Protein AF-B0NPN4-F1 (afdb_monomer)

Mean predicted aligned error: 3.24 Å

Sequence (116 aa):
MEDVCLIAEEMQKNGWCPAGQMPQSVIAWDLVRLVNLGRWAYLCDYIREDEMWHIMQVAADTALEHFSSWEEYGRSFIMGRGVWHGDPTDSETAYEIVELLLKNGESPWKQSMWKE

InterPro domains:
  IPR009677 Protein of unknown function DUF1266 [PF06889] (23-114)

Foldseek 3Di:
DLLLVLLQVLCVVVVLDPPPLQAPALVLLVLVVQLVVLVVCCVVVVDDPVSSVVSNVVSLVVCLVRDDALSNSLNSNLSNQCSVPSHNVSSVVSSVVSCCQVPPCPHPSNVDGSPD

Radius of gyration: 14.94 Å; Cα contacts (8 Å, |Δi|>4): 126; chains: 1; bounding box: 32×27×41 Å

Structure (mmCIF, N/CA/C/O backbone):
data_AF-B0NPN4-F1
#
_entry.id   AF-B0NPN4-F1
#
loop_
_atom_site.group_PDB
_atom_site.id
_atom_site.type_symbol
_atom_site.label_atom_id
_atom_site.label_alt_id
_atom_site.label_comp_id
_atom_site.label_asym_id
_atom_site.label_entity_id
_atom_site.label_seq_id
_atom_site.pdbx_PDB_ins_code
_atom_site.Cartn_x
_atom_site.Cartn_y
_atom_site.Cartn_z
_atom_site.occupancy
_atom_site.B_iso_or_equiv
_atom_site.auth_seq_id
_atom_site.auth_comp_id
_atom_site.auth_asym_id
_atom_site.auth_atom_id
_atom_site.pdbx_PDB_model_num
ATOM 1 N N . MET A 1 1 ? 5.029 -11.307 15.855 1.00 67.88 1 MET A N 1
ATOM 2 C CA . MET A 1 1 ? 3.698 -11.358 16.511 1.00 67.88 1 MET A CA 1
ATOM 3 C C . MET A 1 1 ? 3.565 -10.216 17.507 1.00 67.88 1 MET A C 1
ATOM 5 O O . MET A 1 1 ? 2.521 -9.589 17.509 1.00 67.88 1 MET A O 1
ATOM 9 N N . GLU A 1 2 ? 4.623 -9.890 18.257 1.00 88.69 2 GLU A N 1
ATOM 10 C CA . GLU A 1 2 ? 4.690 -8.694 19.114 1.00 88.69 2 GLU A CA 1
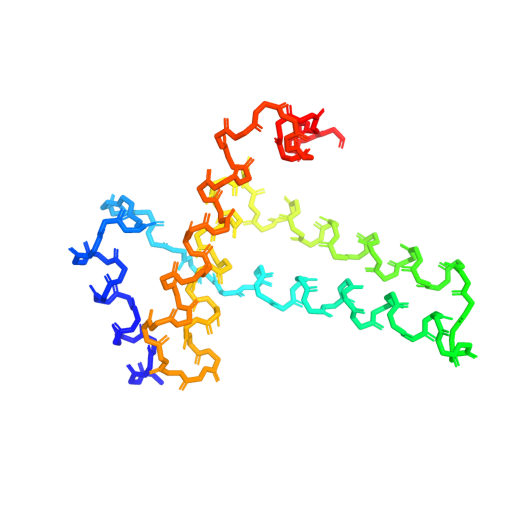ATOM 11 C C . GLU A 1 2 ? 4.425 -7.389 18.341 1.00 88.69 2 GLU A C 1
ATOM 13 O O . GLU A 1 2 ? 3.486 -6.679 18.683 1.00 88.69 2 GLU A O 1
ATOM 18 N N . ASP A 1 3 ? 5.116 -7.159 17.217 1.00 92.69 3 ASP A N 1
ATOM 19 C CA . ASP A 1 3 ? 4.911 -5.955 16.386 1.00 92.69 3 ASP A CA 1
ATOM 20 C C . ASP A 1 3 ? 3.483 -5.840 15.833 1.00 92.69 3 ASP A C 1
ATOM 22 O O . ASP A 1 3 ? 2.909 -4.761 15.756 1.00 92.69 3 ASP A O 1
ATOM 26 N N . VAL A 1 4 ? 2.868 -6.971 15.475 1.00 92.38 4 VAL A N 1
ATOM 27 C CA . VAL A 1 4 ? 1.494 -7.013 14.948 1.00 92.38 4 VAL A CA 1
ATOM 28 C C . VAL A 1 4 ? 0.493 -6.571 16.013 1.00 92.38 4 VAL A C 1
ATOM 30 O O . VAL A 1 4 ? -0.397 -5.778 15.713 1.00 92.38 4 VAL A O 1
ATOM 33 N N . CYS A 1 5 ? 0.640 -7.064 17.247 1.00 93.50 5 CYS A N 1
ATOM 34 C CA . CYS A 1 5 ? -0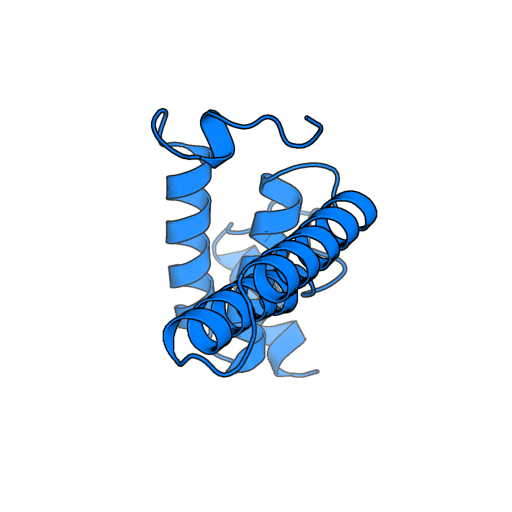.215 -6.663 18.363 1.00 93.50 5 CYS A CA 1
ATOM 35 C C . CYS A 1 5 ? 0.007 -5.193 18.730 1.00 93.50 5 CYS A C 1
ATOM 37 O O . CYS A 1 5 ? -0.966 -4.453 18.837 1.00 93.50 5 CYS A O 1
ATOM 39 N N . LEU A 1 6 ? 1.269 -4.762 18.833 1.00 95.69 6 LEU A N 1
ATOM 40 C CA . LEU A 1 6 ? 1.633 -3.375 19.133 1.00 95.69 6 LEU A CA 1
ATOM 41 C C . LEU A 1 6 ? 0.988 -2.398 18.141 1.00 95.69 6 LEU A C 1
ATOM 43 O O . LEU A 1 6 ? 0.313 -1.450 18.538 1.00 95.69 6 LEU A O 1
ATOM 47 N N . ILE A 1 7 ? 1.159 -2.647 16.842 1.00 96.81 7 ILE A N 1
ATOM 48 C CA . ILE A 1 7 ? 0.614 -1.769 15.803 1.00 96.81 7 ILE A CA 1
ATOM 49 C C . ILE A 1 7 ? -0.916 -1.819 15.781 1.00 96.81 7 ILE A C 1
ATOM 51 O O . ILE A 1 7 ? -1.552 -0.781 15.611 1.00 96.81 7 ILE A O 1
ATOM 55 N N . ALA A 1 8 ? -1.528 -2.987 15.999 1.00 94.44 8 ALA A N 1
ATOM 56 C CA . ALA A 1 8 ? -2.982 -3.103 16.087 1.00 94.44 8 ALA A CA 1
ATOM 57 C C . ALA A 1 8 ? -3.569 -2.288 17.253 1.00 94.44 8 ALA A C 1
ATOM 59 O O . ALA A 1 8 ? -4.595 -1.624 17.082 1.00 94.44 8 ALA A O 1
ATOM 60 N N . GLU A 1 9 ? -2.926 -2.319 18.420 1.00 94.56 9 GLU A N 1
ATOM 61 C CA . GLU A 1 9 ? -3.327 -1.538 19.594 1.00 94.56 9 GLU A CA 1
ATOM 62 C C . GLU A 1 9 ? -3.195 -0.033 19.336 1.00 94.56 9 GLU A C 1
ATOM 64 O O . GLU A 1 9 ? -4.134 0.722 19.602 1.00 94.56 9 GLU A O 1
ATOM 69 N N . GLU A 1 10 ? -2.083 0.410 18.744 1.00 95.62 10 GLU A N 1
ATOM 70 C CA . GLU A 1 10 ? -1.882 1.822 18.402 1.00 95.62 10 GLU A CA 1
ATOM 71 C C . GLU A 1 10 ? -2.863 2.301 17.319 1.00 95.62 10 GLU A C 1
ATOM 73 O O . GLU A 1 10 ? -3.429 3.388 17.444 1.00 95.62 10 GLU A O 1
ATOM 78 N N . MET A 1 11 ? -3.177 1.484 16.308 1.00 95.12 11 MET A N 1
ATOM 79 C CA . MET A 1 11 ? -4.206 1.819 15.312 1.00 95.12 11 MET A CA 1
ATOM 80 C C . MET A 1 11 ? -5.588 2.037 15.942 1.00 95.12 11 MET A C 1
ATOM 82 O O . MET A 1 11 ? -6.318 2.938 15.519 1.00 95.12 11 MET A O 1
ATOM 86 N N . GLN A 1 12 ? -5.955 1.241 16.952 1.00 94.25 12 GLN A N 1
ATOM 87 C CA . GLN A 1 12 ? -7.222 1.405 17.673 1.00 94.25 12 GLN A CA 1
ATOM 88 C C . GLN A 1 12 ? -7.210 2.649 18.560 1.00 94.25 12 GLN A C 1
ATOM 90 O O . GLN A 1 12 ? -8.147 3.447 18.525 1.00 94.25 12 GLN A O 1
ATOM 95 N N . LYS A 1 13 ? -6.143 2.826 19.340 1.00 94.81 13 LYS A N 1
ATOM 96 C CA . LYS A 1 13 ? -5.981 3.934 20.287 1.00 94.81 13 LYS A CA 1
ATOM 97 C C . LYS A 1 13 ? -5.992 5.298 19.597 1.00 94.81 13 LYS A C 1
ATOM 99 O O . LYS A 1 13 ? -6.594 6.230 20.124 1.00 94.81 13 LYS A O 1
ATOM 104 N N . ASN A 1 14 ? -5.365 5.402 18.426 1.00 94.44 14 ASN A N 1
ATOM 105 C CA . ASN A 1 14 ? -5.264 6.650 17.665 1.00 94.44 14 ASN A CA 1
ATOM 106 C C . ASN A 1 14 ? -6.414 6.849 16.660 1.00 94.44 14 ASN A C 1
ATOM 108 O O . ASN A 1 14 ? -6.485 7.883 16.000 1.00 94.44 14 ASN A O 1
ATOM 112 N N . GLY A 1 15 ? -7.336 5.886 16.538 1.00 93.12 15 GLY A N 1
ATOM 113 C CA . GLY A 1 15 ? -8.491 5.996 15.643 1.00 93.12 15 GLY A CA 1
ATOM 114 C C . GLY A 1 15 ? -8.151 5.901 14.152 1.00 93.12 15 GLY A C 1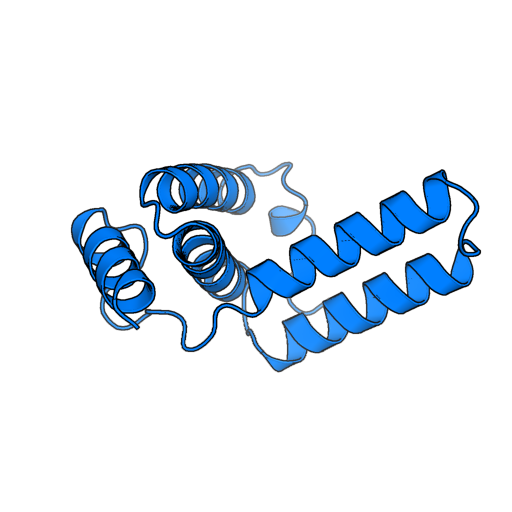
ATOM 115 O O . GLY A 1 15 ? -8.972 6.281 13.321 1.00 93.12 15 GLY A O 1
ATOM 116 N N . TRP A 1 16 ? -6.979 5.364 13.798 1.00 93.31 16 TRP A N 1
ATOM 117 C CA . TRP A 1 16 ? -6.564 5.147 12.403 1.00 93.31 16 TRP A CA 1
ATOM 118 C C . TRP A 1 16 ? -7.375 4.052 11.701 1.00 93.31 16 TRP A C 1
ATOM 120 O O . TRP A 1 16 ? -7.365 3.930 10.476 1.00 93.31 16 TRP A O 1
ATOM 130 N N . CYS A 1 17 ? -8.089 3.242 12.480 1.00 89.69 17 CYS A N 1
ATOM 131 C CA . CYS A 1 17 ? -9.007 2.230 11.998 1.00 89.69 17 CYS A CA 1
ATOM 132 C C . CYS A 1 17 ? -10.295 2.243 12.836 1.00 89.69 17 CYS A C 1
ATOM 134 O O . CYS A 1 17 ? -10.216 2.163 14.065 1.00 89.69 17 CYS A O 1
ATOM 136 N N . PRO A 1 18 ? -11.490 2.268 12.213 1.00 87.88 18 PRO A N 1
ATOM 137 C CA . PRO A 1 18 ? -12.744 2.098 12.936 1.00 87.88 18 PRO A CA 1
ATOM 138 C C . PRO A 1 18 ? -12.807 0.759 13.682 1.00 87.88 18 PRO A C 1
ATOM 140 O O . PRO A 1 18 ? -12.244 -0.252 13.245 1.00 87.88 18 PRO A O 1
ATOM 143 N N . ALA A 1 19 ? -13.544 0.732 14.796 1.00 85.25 19 ALA A N 1
ATOM 144 C CA . ALA A 1 19 ? -13.751 -0.488 15.569 1.00 85.25 19 ALA A CA 1
ATOM 145 C C . ALA A 1 19 ? -14.355 -1.601 14.692 1.00 85.25 19 ALA A C 1
ATOM 147 O O . ALA A 1 19 ? -15.327 -1.385 13.969 1.00 85.25 19 ALA A O 1
ATOM 148 N N . GLY A 1 20 ? -13.765 -2.798 14.752 1.00 86.94 20 GLY A N 1
ATOM 149 C CA . GLY A 1 20 ? -14.193 -3.952 13.955 1.00 86.94 20 GLY A CA 1
ATOM 150 C C . GLY A 1 20 ? -13.743 -3.944 12.489 1.00 86.94 20 GLY A C 1
ATOM 151 O O . GLY A 1 20 ? -14.071 -4.882 11.771 1.00 86.94 20 GLY A O 1
ATOM 152 N N . GLN A 1 21 ? -12.979 -2.941 12.041 1.00 92.06 21 GLN A N 1
ATOM 153 C CA . GLN A 1 21 ? -12.469 -2.855 10.663 1.00 92.06 21 GLN A CA 1
ATOM 154 C C . GLN A 1 21 ? -10.960 -3.103 10.541 1.00 92.06 21 GLN A C 1
ATOM 156 O O . GLN A 1 21 ? -10.359 -2.734 9.527 1.00 92.06 21 GLN A O 1
ATOM 161 N N . MET A 1 22 ? -10.347 -3.720 11.561 1.00 94.75 22 MET A N 1
ATOM 162 C CA . MET A 1 22 ? -8.926 -4.064 11.508 1.00 94.75 22 MET A CA 1
ATOM 163 C C . MET A 1 22 ? -8.646 -4.936 10.279 1.00 94.75 22 MET A C 1
ATOM 165 O O . MET A 1 22 ? -9.376 -5.908 10.041 1.00 94.75 22 MET A O 1
ATOM 169 N N . PRO A 1 23 ? -7.617 -4.597 9.486 1.00 94.56 23 PRO A N 1
ATOM 170 C CA . PRO A 1 23 ? -7.320 -5.331 8.272 1.00 94.56 23 PRO A CA 1
ATOM 171 C C . PRO A 1 23 ? -6.900 -6.765 8.614 1.00 94.56 23 PRO A C 1
ATOM 173 O O . PRO A 1 23 ? -6.144 -7.012 9.550 1.00 94.56 23 PRO A O 1
ATOM 176 N N . GLN A 1 24 ? -7.401 -7.723 7.834 1.00 90.94 24 GLN A N 1
ATOM 177 C CA . GLN A 1 24 ? -7.079 -9.148 7.994 1.00 90.94 24 GLN A CA 1
ATOM 178 C C . GLN A 1 24 ? -5.701 -9.509 7.421 1.00 90.94 24 GLN A C 1
ATOM 180 O O . GLN A 1 24 ? -5.185 -10.597 7.660 1.00 90.94 24 GLN A O 1
ATOM 185 N N . SER A 1 25 ? -5.111 -8.609 6.635 1.00 93.94 25 SER A N 1
ATOM 186 C CA . SER A 1 25 ? -3.793 -8.780 6.039 1.00 93.94 25 SER A CA 1
ATOM 187 C C . SER A 1 25 ? -3.085 -7.438 5.892 1.00 93.94 25 SER A C 1
ATOM 189 O O . SER A 1 25 ? -3.715 -6.379 5.862 1.00 93.94 25 SER A O 1
ATOM 191 N N . VAL A 1 26 ? -1.767 -7.496 5.734 1.00 96.50 26 VAL A N 1
ATOM 192 C CA . VAL A 1 26 ? -0.906 -6.341 5.443 1.00 96.50 26 VAL A CA 1
ATOM 193 C C . VAL A 1 26 ? -0.494 -6.281 3.967 1.00 96.50 26 VAL A C 1
ATOM 195 O O . VAL A 1 26 ? 0.435 -5.564 3.614 1.00 96.50 26 VAL A O 1
ATOM 198 N N . ILE A 1 27 ? -1.171 -7.036 3.091 1.00 97.88 27 ILE A N 1
ATOM 199 C CA . ILE A 1 27 ? -0.740 -7.242 1.700 1.00 97.88 27 ILE A CA 1
ATOM 200 C C . ILE A 1 27 ? -0.656 -5.935 0.903 1.00 97.88 27 ILE A C 1
ATOM 202 O O . ILE A 1 27 ? 0.198 -5.816 0.031 1.00 97.88 27 ILE A O 1
ATOM 206 N N . ALA A 1 28 ? -1.452 -4.910 1.231 1.00 97.94 28 ALA A N 1
ATOM 207 C CA . ALA A 1 28 ? -1.355 -3.614 0.558 1.00 97.94 28 ALA A CA 1
ATOM 208 C C . ALA A 1 28 ? 0.047 -2.985 0.690 1.00 97.94 28 ALA A C 1
ATOM 210 O O . ALA A 1 28 ? 0.528 -2.364 -0.256 1.00 97.94 28 ALA A O 1
ATOM 211 N N . TRP A 1 29 ? 0.749 -3.200 1.811 1.00 97.31 29 TRP A N 1
ATOM 212 C CA . TRP A 1 29 ? 2.144 -2.772 1.972 1.00 97.31 29 TRP A CA 1
ATOM 213 C C . TRP A 1 29 ? 3.085 -3.454 0.973 1.00 97.31 29 TRP A C 1
ATOM 215 O O . TRP A 1 29 ? 3.956 -2.807 0.387 1.00 97.31 29 TRP A O 1
ATOM 225 N N . ASP A 1 30 ? 2.887 -4.746 0.727 1.00 97.62 30 ASP A N 1
ATOM 226 C CA . ASP A 1 30 ? 3.679 -5.496 -0.245 1.00 97.62 30 ASP A CA 1
ATOM 227 C C . ASP A 1 30 ? 3.376 -5.049 -1.677 1.00 97.62 30 ASP A C 1
ATOM 229 O O . ASP A 1 30 ? 4.303 -4.851 -2.462 1.00 97.62 30 ASP A O 1
ATOM 233 N N . LEU A 1 31 ? 2.104 -4.798 -1.999 1.00 98.31 31 LEU A N 1
ATOM 234 C CA . LEU A 1 31 ? 1.678 -4.352 -3.328 1.00 98.31 31 LEU A CA 1
ATOM 235 C C . LEU A 1 31 ? 2.225 -2.962 -3.682 1.00 98.31 31 LEU A C 1
ATOM 237 O O . LEU A 1 31 ? 2.729 -2.772 -4.790 1.00 98.31 31 LEU A O 1
ATOM 241 N N . VAL A 1 32 ? 2.217 -2.004 -2.744 1.00 96.50 32 VAL A N 1
ATOM 242 C CA . VAL A 1 32 ? 2.851 -0.687 -2.961 1.00 96.50 32 VAL A CA 1
ATOM 243 C C . VAL A 1 32 ? 4.345 -0.849 -3.258 1.00 96.50 32 VAL A C 1
ATOM 245 O O . VAL A 1 32 ? 4.877 -0.212 -4.172 1.00 96.50 32 VAL A O 1
ATOM 248 N N . ARG A 1 33 ? 5.042 -1.726 -2.524 1.00 96.94 33 ARG A N 1
ATOM 249 C CA . ARG A 1 33 ? 6.470 -1.989 -2.760 1.00 96.94 33 ARG A CA 1
ATOM 250 C C . ARG A 1 33 ? 6.721 -2.700 -4.084 1.00 96.94 33 ARG A C 1
ATOM 252 O O . ARG A 1 33 ? 7.697 -2.365 -4.750 1.00 96.94 33 ARG A O 1
ATOM 259 N N . LEU A 1 34 ? 5.850 -3.621 -4.485 1.00 98.12 34 LEU A N 1
ATOM 260 C CA . LEU A 1 34 ? 5.927 -4.305 -5.774 1.00 98.12 34 LEU A CA 1
ATOM 261 C C . LEU A 1 34 ? 5.861 -3.305 -6.936 1.00 98.12 34 LEU A C 1
ATOM 263 O O . LEU A 1 34 ? 6.723 -3.334 -7.814 1.00 98.12 34 LEU A O 1
ATOM 267 N N . VAL A 1 35 ? 4.906 -2.370 -6.901 1.00 97.88 35 VAL A N 1
ATOM 268 C CA . VAL A 1 35 ? 4.780 -1.303 -7.911 1.00 97.88 35 VAL A CA 1
ATOM 269 C C . VAL A 1 35 ? 6.016 -0.397 -7.921 1.00 97.88 35 VAL A C 1
ATOM 271 O O . VAL A 1 35 ? 6.555 -0.101 -8.990 1.00 97.88 35 VAL A O 1
ATOM 274 N N . ASN A 1 36 ? 6.510 0.005 -6.744 1.00 97.44 36 ASN A N 1
ATOM 275 C CA . ASN A 1 36 ? 7.709 0.842 -6.629 1.00 97.44 36 ASN A CA 1
ATOM 276 C C . ASN A 1 36 ? 8.953 0.151 -7.204 1.00 97.44 36 ASN A C 1
ATOM 278 O O . ASN A 1 36 ? 9.686 0.758 -7.986 1.00 97.44 36 ASN A O 1
ATOM 282 N N . LEU A 1 37 ? 9.175 -1.118 -6.853 1.00 98.00 37 LEU A N 1
ATOM 283 C CA . LEU A 1 37 ? 10.303 -1.906 -7.350 1.00 98.00 37 LEU A CA 1
ATOM 284 C C . LEU A 1 37 ? 10.197 -2.160 -8.853 1.00 98.00 37 LEU A C 1
ATOM 286 O O . LEU A 1 37 ? 11.202 -2.021 -9.545 1.00 98.00 37 LEU A O 1
ATOM 290 N N . GLY A 1 38 ? 9.003 -2.463 -9.369 1.00 98.38 38 GLY A N 1
ATOM 291 C CA . GLY A 1 38 ? 8.772 -2.608 -10.807 1.00 98.38 38 GLY A CA 1
ATOM 292 C C . GLY A 1 38 ? 9.136 -1.332 -11.567 1.00 98.38 38 GLY A C 1
ATOM 293 O O . GLY A 1 38 ? 9.879 -1.376 -12.547 1.00 98.38 38 GLY A O 1
ATOM 294 N N . ARG A 1 39 ? 8.703 -0.169 -11.063 1.00 98.12 39 ARG A N 1
ATOM 295 C CA . ARG A 1 39 ? 9.054 1.129 -11.655 1.00 98.12 39 ARG A CA 1
ATOM 296 C C . ARG A 1 39 ? 10.556 1.412 -11.594 1.00 98.12 39 ARG A C 1
ATOM 298 O O . ARG A 1 39 ? 11.117 1.882 -12.578 1.00 98.12 39 ARG A O 1
ATOM 305 N N . TRP A 1 40 ? 11.217 1.151 -10.467 1.00 98.44 40 TRP A N 1
ATOM 306 C CA . TRP A 1 40 ? 12.666 1.353 -10.345 1.00 98.44 40 TRP A CA 1
ATOM 307 C C . TRP A 1 40 ? 13.466 0.414 -11.241 1.00 98.44 40 TRP A C 1
ATOM 309 O O . TRP A 1 40 ? 14.405 0.863 -11.887 1.00 98.44 40 TRP A O 1
ATOM 319 N N . ALA A 1 41 ? 13.079 -0.859 -11.327 1.00 98.50 41 ALA A N 1
ATOM 320 C CA . ALA A 1 41 ? 13.726 -1.822 -12.210 1.00 98.50 41 ALA A CA 1
ATOM 321 C C . ALA A 1 41 ? 13.663 -1.367 -13.674 1.00 98.50 41 ALA A C 1
ATOM 323 O O . ALA A 1 41 ? 14.666 -1.460 -14.377 1.00 98.50 41 ALA A O 1
ATOM 324 N N . TYR A 1 42 ? 12.525 -0.816 -14.108 1.00 98.56 42 TYR A N 1
ATOM 325 C CA . TYR A 1 42 ? 12.398 -0.215 -15.434 1.00 98.56 42 TYR A CA 1
ATOM 326 C C . TYR A 1 42 ? 13.289 1.021 -15.605 1.00 98.56 42 TYR A C 1
ATOM 328 O O . TYR A 1 42 ? 14.037 1.103 -16.571 1.00 98.56 42 TYR A O 1
ATOM 336 N N . LEU A 1 43 ? 13.273 1.958 -14.649 1.00 98.44 43 LEU A N 1
ATOM 337 C CA . LEU A 1 43 ? 14.107 3.170 -14.708 1.00 98.44 43 LEU A CA 1
ATOM 338 C C . LEU A 1 43 ? 15.617 2.880 -14.696 1.00 98.44 43 LEU A C 1
ATOM 340 O O . LEU A 1 43 ? 16.399 3.725 -15.124 1.00 98.44 43 LEU A O 1
ATOM 344 N N . CYS A 1 44 ? 16.023 1.722 -14.177 1.00 98.38 44 CYS A N 1
ATOM 345 C CA . CYS A 1 44 ? 17.402 1.242 -14.185 1.00 98.38 44 CYS A CA 1
ATOM 346 C C . CYS A 1 44 ? 17.724 0.320 -15.375 1.00 98.38 44 CYS A C 1
ATOM 348 O O . CYS A 1 44 ? 18.783 -0.306 -15.364 1.00 98.38 44 CYS A O 1
ATOM 350 N N . ASP A 1 45 ? 16.830 0.205 -16.363 1.00 98.25 45 ASP A N 1
ATOM 351 C CA . ASP A 1 45 ? 16.972 -0.651 -17.549 1.00 98.25 45 ASP A CA 1
ATOM 352 C C . ASP A 1 45 ? 17.162 -2.155 -17.234 1.00 98.25 45 ASP A C 1
ATOM 354 O O . ASP A 1 45 ? 17.713 -2.910 -18.038 1.00 98.25 45 ASP A O 1
ATOM 358 N N . TYR A 1 46 ? 16.703 -2.626 -16.067 1.00 98.56 46 TYR A N 1
ATOM 359 C CA . TYR A 1 46 ? 16.750 -4.051 -15.698 1.00 98.56 46 TYR A CA 1
ATOM 360 C C . TYR A 1 46 ? 15.610 -4.870 -16.299 1.00 98.56 46 TYR A C 1
ATOM 362 O O . TYR A 1 46 ? 15.751 -6.081 -16.466 1.00 98.56 46 TYR A O 1
ATOM 370 N N . ILE A 1 47 ? 14.487 -4.220 -16.596 1.00 98.56 47 ILE A N 1
ATOM 371 C CA . ILE A 1 47 ? 13.316 -4.819 -17.236 1.00 98.56 47 ILE A CA 1
ATOM 372 C C . ILE A 1 47 ? 12.797 -3.884 -18.323 1.00 98.56 47 ILE A C 1
ATOM 374 O O . ILE A 1 47 ? 13.059 -2.679 -18.304 1.00 98.56 47 ILE A O 1
ATOM 378 N N . ARG A 1 48 ? 12.032 -4.432 -19.261 1.00 98.62 48 ARG A N 1
ATOM 379 C CA . ARG A 1 48 ? 11.343 -3.648 -20.288 1.00 98.62 48 ARG A CA 1
ATOM 380 C C . ARG A 1 48 ? 10.085 -2.981 -19.732 1.00 98.62 48 ARG A C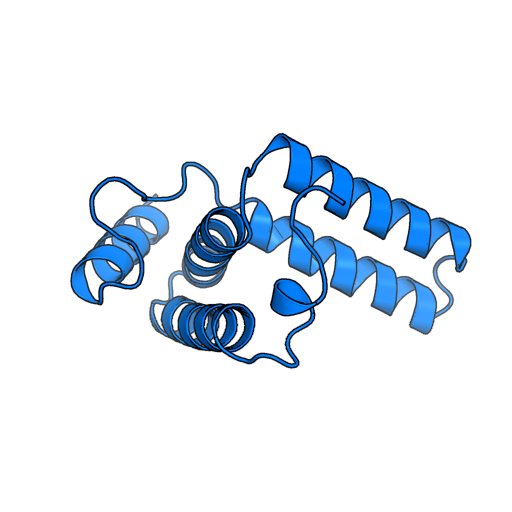 1
ATOM 382 O O . ARG A 1 48 ? 9.549 -3.365 -18.693 1.00 98.62 48 ARG A O 1
ATOM 389 N N . GLU A 1 49 ? 9.572 -2.006 -20.476 1.00 98.25 49 GLU A N 1
ATOM 390 C CA . GLU A 1 49 ? 8.345 -1.291 -20.117 1.00 98.25 49 GLU A CA 1
ATOM 391 C C . GLU A 1 49 ? 7.128 -2.228 -19.990 1.00 98.25 49 GLU A C 1
ATOM 393 O O . GLU A 1 49 ? 6.345 -2.103 -19.051 1.00 98.25 49 GLU A O 1
ATOM 398 N N . ASP A 1 50 ? 6.977 -3.206 -20.887 1.00 98.50 50 ASP A N 1
ATOM 399 C CA . ASP A 1 50 ? 5.866 -4.164 -20.844 1.00 98.50 50 ASP A CA 1
ATOM 400 C C . ASP A 1 50 ? 5.936 -5.096 -19.623 1.00 98.50 50 ASP A C 1
ATOM 402 O O . ASP A 1 50 ? 4.905 -5.443 -19.048 1.00 98.50 50 ASP A O 1
ATOM 406 N N . GLU A 1 51 ? 7.143 -5.438 -19.165 1.00 98.38 51 GLU A N 1
ATOM 407 C CA . GLU A 1 51 ? 7.353 -6.197 -17.926 1.00 98.38 51 GLU A CA 1
ATOM 408 C C . GLU A 1 51 ? 6.980 -5.369 -16.690 1.00 98.38 51 GLU A C 1
ATOM 410 O O . GLU A 1 51 ? 6.339 -5.887 -15.774 1.00 98.38 51 GLU A O 1
ATOM 415 N N . MET A 1 52 ? 7.306 -4.072 -16.676 1.00 98.50 52 MET A N 1
ATOM 416 C CA . MET A 1 52 ? 6.870 -3.153 -15.620 1.00 98.50 52 MET A CA 1
ATOM 417 C C . MET A 1 52 ? 5.342 -3.068 -15.553 1.00 98.50 52 MET A C 1
ATOM 419 O O . MET A 1 52 ? 4.773 -3.193 -14.467 1.00 98.50 52 MET A O 1
ATOM 423 N N . TRP A 1 53 ? 4.671 -2.880 -16.694 1.00 98.25 53 TRP A N 1
ATOM 424 C CA . TRP A 1 53 ? 3.207 -2.833 -16.745 1.00 98.25 53 TRP A CA 1
ATOM 425 C C . TRP A 1 53 ? 2.575 -4.152 -16.302 1.00 98.25 53 TRP A C 1
ATOM 427 O O . TRP A 1 53 ? 1.591 -4.130 -15.566 1.00 98.25 53 TRP A O 1
ATOM 437 N N . HIS A 1 54 ? 3.163 -5.295 -16.663 1.00 98.25 54 HIS A N 1
ATOM 438 C CA . HIS A 1 54 ? 2.699 -6.594 -16.178 1.00 98.25 54 HIS A CA 1
ATOM 439 C C . HIS A 1 54 ? 2.804 -6.715 -14.649 1.00 98.25 54 HIS A C 1
ATOM 441 O O . HIS A 1 54 ? 1.855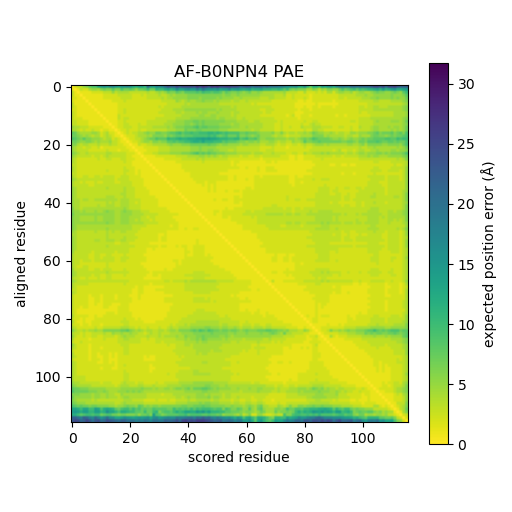 -7.160 -14.006 1.00 98.25 54 HIS A O 1
ATOM 447 N N . ILE A 1 55 ? 3.907 -6.256 -14.046 1.00 98.38 55 ILE A N 1
ATOM 448 C CA . ILE A 1 55 ? 4.065 -6.215 -12.582 1.00 98.38 55 ILE A CA 1
ATOM 449 C C . ILE A 1 55 ? 2.987 -5.333 -11.935 1.00 98.38 55 ILE A C 1
ATOM 451 O O . ILE A 1 55 ? 2.387 -5.726 -10.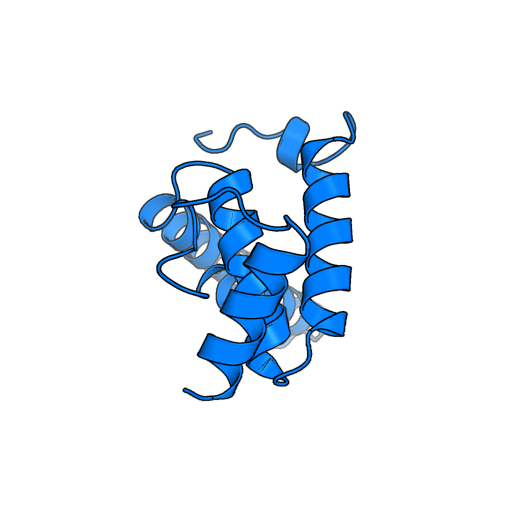933 1.00 98.38 55 ILE A O 1
ATOM 455 N N . MET A 1 56 ? 2.722 -4.153 -12.505 1.00 97.44 56 MET A N 1
ATOM 456 C CA . MET A 1 56 ? 1.678 -3.250 -12.007 1.00 97.44 56 MET A CA 1
ATOM 457 C C . MET A 1 56 ? 0.284 -3.874 -12.122 1.00 97.44 56 MET A C 1
ATOM 459 O O . MET A 1 56 ? -0.511 -3.730 -11.196 1.00 97.44 56 MET A O 1
ATOM 463 N N . GLN A 1 57 ? 0.009 -4.608 -13.205 1.00 97.62 57 GLN A N 1
ATOM 464 C CA . GLN A 1 57 ? -1.257 -5.313 -13.390 1.00 97.62 57 GLN A CA 1
ATOM 465 C C . GLN A 1 57 ? -1.451 -6.407 -12.338 1.00 97.62 57 GLN A C 1
ATOM 467 O O . GLN A 1 57 ? -2.496 -6.446 -11.702 1.00 97.62 57 GLN A O 1
ATOM 472 N N . VAL A 1 58 ? -0.430 -7.232 -12.072 1.00 98.12 58 VAL A N 1
ATOM 473 C CA . VAL A 1 58 ? -0.493 -8.248 -11.003 1.00 98.12 58 VAL A CA 1
ATOM 474 C C . VAL A 1 58 ? -0.784 -7.595 -9.650 1.00 98.12 58 VAL A C 1
ATOM 476 O O . VAL A 1 58 ? -1.585 -8.112 -8.870 1.00 98.12 58 VAL A O 1
ATOM 479 N N . ALA A 1 59 ? -0.164 -6.445 -9.368 1.00 97.94 59 ALA A N 1
ATOM 480 C CA . ALA A 1 59 ? -0.412 -5.721 -8.129 1.00 97.94 59 ALA A CA 1
ATOM 481 C C . ALA A 1 59 ? -1.853 -5.188 -8.034 1.00 97.94 59 ALA A C 1
ATOM 483 O O . ALA A 1 59 ? -2.468 -5.285 -6.971 1.00 97.94 59 ALA A O 1
ATOM 484 N N . ALA A 1 60 ? -2.385 -4.650 -9.134 1.00 96.00 60 ALA A N 1
ATOM 485 C CA . ALA A 1 60 ? -3.758 -4.166 -9.224 1.00 96.00 60 ALA A CA 1
ATOM 486 C C . ALA A 1 60 ? -4.776 -5.308 -9.076 1.00 96.00 60 ALA A C 1
ATOM 488 O O . ALA A 1 60 ? -5.664 -5.215 -8.233 1.00 96.00 60 ALA A O 1
ATOM 489 N N . ASP A 1 61 ? -4.601 -6.409 -9.809 1.00 96.94 61 ASP A N 1
ATOM 490 C CA . ASP A 1 61 ? -5.484 -7.580 -9.746 1.00 96.94 61 ASP A CA 1
ATOM 491 C C . ASP A 1 61 ? -5.518 -8.157 -8.325 1.00 96.94 61 ASP A C 1
ATOM 493 O O . ASP A 1 61 ? -6.588 -8.361 -7.755 1.00 96.94 61 ASP A O 1
ATOM 497 N N . THR A 1 62 ? -4.348 -8.304 -7.695 1.00 97.50 62 THR A N 1
ATOM 498 C CA . THR A 1 62 ? -4.258 -8.769 -6.303 1.00 97.50 62 THR A CA 1
ATOM 499 C C . THR A 1 62 ? -4.959 -7.798 -5.346 1.00 97.50 62 THR A C 1
ATOM 501 O O . THR A 1 62 ? -5.641 -8.219 -4.415 1.00 97.50 62 THR A O 1
ATOM 504 N N . ALA A 1 63 ? -4.840 -6.483 -5.554 1.00 96.94 63 ALA A N 1
ATOM 505 C CA . ALA A 1 63 ? -5.555 -5.514 -4.726 1.00 96.94 63 ALA A CA 1
ATOM 506 C C . ALA A 1 63 ? -7.081 -5.685 -4.848 1.00 96.94 63 ALA A C 1
ATOM 508 O O . ALA A 1 63 ? -7.771 -5.695 -3.829 1.00 96.94 63 ALA A O 1
ATOM 509 N N . LEU A 1 64 ? -7.594 -5.870 -6.067 1.00 95.75 64 LEU A N 1
ATOM 510 C CA . LEU A 1 64 ? -9.023 -6.064 -6.341 1.00 95.75 64 LEU A CA 1
ATOM 511 C C . LEU A 1 64 ? -9.569 -7.389 -5.791 1.00 95.75 64 LEU A C 1
ATOM 513 O O . LEU A 1 64 ? -10.735 -7.453 -5.401 1.00 95.75 64 LEU A O 1
ATOM 517 N N . GLU A 1 65 ? -8.744 -8.435 -5.732 1.00 95.81 65 GLU A N 1
ATOM 518 C CA . GLU A 1 65 ? -9.102 -9.711 -5.101 1.00 95.81 65 GLU A CA 1
ATOM 519 C C . GLU A 1 65 ? -9.213 -9.599 -3.574 1.00 95.81 65 GLU A C 1
ATOM 521 O O . GLU A 1 65 ? -10.053 -10.257 -2.956 1.00 95.81 65 GLU A O 1
ATOM 526 N N . HIS A 1 66 ? -8.370 -8.767 -2.957 1.00 95.94 66 HIS A N 1
ATOM 527 C CA . HIS A 1 66 ? -8.247 -8.680 -1.503 1.00 95.94 66 HIS A CA 1
ATOM 528 C C . HIS A 1 66 ? -9.096 -7.583 -0.853 1.00 95.94 66 HIS A C 1
ATOM 530 O O . HIS A 1 66 ? -9.396 -7.693 0.340 1.00 95.94 66 HIS A O 1
ATOM 536 N N . PHE A 1 67 ? -9.473 -6.536 -1.589 1.00 95.94 67 PHE A N 1
ATOM 537 C CA . PHE A 1 67 ? -10.164 -5.378 -1.022 1.00 95.94 67 PHE A CA 1
ATOM 538 C C . PHE A 1 67 ? -11.327 -4.904 -1.892 1.00 95.94 67 PHE A C 1
ATOM 540 O O . PHE A 1 67 ? -11.331 -5.023 -3.117 1.00 95.94 67 PHE A O 1
ATOM 547 N N . SER A 1 68 ? -12.325 -4.316 -1.239 1.00 94.56 68 SER A N 1
ATOM 548 C CA . SER A 1 68 ? -13.523 -3.771 -1.884 1.00 94.56 68 SER A CA 1
ATOM 549 C C . SER A 1 68 ? -13.540 -2.245 -1.962 1.00 94.56 68 SER A C 1
ATOM 551 O O . SER A 1 68 ? -14.453 -1.694 -2.586 1.00 94.56 68 SER A O 1
ATOM 553 N N . SER A 1 69 ? -12.573 -1.560 -1.340 1.00 95.56 69 SER A N 1
ATOM 554 C CA . SER A 1 69 ? -12.455 -0.103 -1.397 1.00 95.56 69 SER A CA 1
ATOM 555 C C . SER A 1 69 ? -11.043 0.414 -1.094 1.00 95.56 69 SER A C 1
ATOM 557 O O . SER A 1 69 ? -10.218 -0.276 -0.487 1.00 95.56 69 SER A O 1
ATOM 559 N N . TRP A 1 70 ? -10.797 1.680 -1.451 1.00 96.38 70 TRP A N 1
ATOM 560 C CA . TRP A 1 70 ? -9.568 2.402 -1.110 1.00 96.38 70 TRP A CA 1
ATOM 561 C C . TRP A 1 70 ? -9.344 2.497 0.405 1.00 96.38 70 TRP A C 1
ATOM 563 O O . TRP A 1 70 ? -8.207 2.434 0.863 1.00 96.38 70 TRP A O 1
ATOM 573 N N . GLU A 1 71 ? -10.405 2.610 1.206 1.00 95.88 71 GLU A N 1
ATOM 574 C CA . GLU A 1 71 ? -10.304 2.636 2.666 1.00 95.88 71 GLU A CA 1
ATOM 575 C C . GLU A 1 71 ? -9.834 1.287 3.228 1.00 95.88 71 GLU A C 1
ATOM 577 O O . GLU A 1 71 ? -9.015 1.258 4.146 1.00 95.88 71 GLU A O 1
ATOM 582 N N . GLU A 1 72 ? -10.329 0.166 2.692 1.00 96.56 72 GLU A N 1
ATOM 583 C CA . GLU A 1 72 ? -9.858 -1.174 3.075 1.00 96.56 72 GLU A CA 1
ATOM 584 C C . GLU A 1 72 ? -8.382 -1.377 2.722 1.00 96.56 72 GLU A C 1
ATOM 586 O O . GLU A 1 72 ? -7.596 -1.795 3.580 1.00 96.56 72 GLU A O 1
ATOM 591 N N . TYR A 1 73 ? -7.996 -1.005 1.500 1.00 97.50 73 TYR A N 1
ATOM 592 C CA . TYR A 1 73 ? -6.604 -1.035 1.056 1.00 97.50 73 TYR A CA 1
ATOM 593 C C . TYR A 1 73 ? -5.711 -0.150 1.934 1.00 97.50 73 TYR A C 1
ATOM 595 O O . TYR A 1 73 ? -4.665 -0.586 2.418 1.00 97.50 73 TYR A O 1
ATOM 603 N N . GLY A 1 74 ? -6.153 1.080 2.205 1.00 97.31 74 GLY A N 1
ATOM 604 C CA . GLY A 1 74 ? -5.441 2.049 3.031 1.00 97.31 74 GLY A CA 1
ATOM 605 C C . GLY A 1 74 ? -5.189 1.538 4.448 1.00 97.31 74 GLY A C 1
ATOM 606 O O . GLY A 1 74 ? -4.071 1.647 4.943 1.00 97.31 74 GLY A O 1
ATOM 607 N N . ARG A 1 75 ? -6.172 0.893 5.085 1.00 97.62 75 ARG A N 1
ATOM 608 C CA . ARG A 1 75 ? -5.981 0.286 6.415 1.00 97.62 75 ARG A CA 1
ATOM 609 C C . ARG A 1 75 ? -4.939 -0.829 6.405 1.00 97.62 75 ARG A C 1
ATOM 611 O O . ARG A 1 75 ? -4.099 -0.877 7.302 1.00 97.62 75 ARG A O 1
ATOM 618 N N . SER A 1 76 ? -4.969 -1.700 5.396 1.00 98.00 76 SER A N 1
ATOM 619 C CA . SER A 1 76 ? -3.953 -2.748 5.227 1.00 98.00 76 SER A CA 1
ATOM 620 C C . SER A 1 76 ? -2.551 -2.156 5.049 1.00 98.00 76 SER A C 1
ATOM 622 O O . SER A 1 76 ? -1.593 -2.646 5.650 1.00 98.00 76 SER A O 1
ATOM 624 N N . PHE A 1 77 ? -2.440 -1.059 4.294 1.00 98.06 77 PHE A N 1
ATOM 625 C CA . PHE A 1 77 ? -1.187 -0.337 4.092 1.00 98.06 77 PHE A CA 1
ATOM 626 C C . PHE A 1 77 ? -0.664 0.291 5.390 1.00 98.06 77 PHE A C 1
ATOM 628 O O . PHE A 1 77 ? 0.508 0.103 5.710 1.00 98.06 77 PHE A O 1
ATOM 635 N N . ILE A 1 78 ? -1.526 0.967 6.161 1.00 97.81 78 ILE A N 1
ATOM 636 C CA . ILE A 1 78 ? -1.175 1.558 7.465 1.00 97.81 78 ILE A CA 1
ATOM 637 C C . ILE A 1 78 ? -0.592 0.491 8.387 1.00 97.81 78 ILE A C 1
ATOM 639 O O . ILE A 1 78 ? 0.517 0.649 8.894 1.00 97.81 78 ILE A O 1
ATOM 643 N N . MET A 1 79 ? -1.305 -0.628 8.546 1.00 97.38 79 MET A N 1
ATOM 644 C CA . MET A 1 79 ? -0.854 -1.711 9.413 1.00 97.38 79 MET A CA 1
ATOM 645 C C . MET A 1 79 ? 0.466 -2.314 8.924 1.00 97.38 79 MET A C 1
ATOM 647 O O . MET A 1 79 ? 1.384 -2.522 9.715 1.00 97.38 79 MET A O 1
ATOM 651 N N . GLY A 1 80 ? 0.582 -2.586 7.623 1.00 97.25 80 GLY A N 1
ATOM 652 C CA . GLY A 1 80 ? 1.782 -3.191 7.052 1.00 97.25 80 GLY A CA 1
ATOM 653 C C . GLY A 1 80 ? 3.019 -2.310 7.164 1.00 97.25 80 GLY A C 1
ATOM 654 O O . GLY A 1 80 ? 4.103 -2.824 7.445 1.00 97.25 80 GLY A O 1
ATOM 655 N N . ARG A 1 81 ? 2.852 -0.991 7.017 1.00 96.19 81 ARG A N 1
ATOM 656 C CA . ARG A 1 81 ? 3.941 -0.026 7.157 1.00 96.19 81 ARG A CA 1
ATOM 657 C C . ARG A 1 81 ? 4.538 -0.053 8.562 1.00 96.19 81 ARG A C 1
ATOM 659 O O . ARG A 1 81 ? 5.752 -0.178 8.680 1.00 96.19 81 ARG A O 1
ATOM 666 N N . GLY A 1 82 ? 3.705 0.004 9.601 1.00 96.00 82 GLY A N 1
ATOM 667 C CA . GLY A 1 82 ? 4.189 -0.073 10.980 1.00 96.00 82 GLY A CA 1
ATOM 668 C C . GLY A 1 82 ? 4.775 -1.437 11.328 1.00 96.00 82 GLY A C 1
ATOM 669 O O . GLY A 1 82 ? 5.835 -1.510 11.940 1.00 96.00 82 GLY A O 1
ATOM 670 N N . VAL A 1 83 ? 4.134 -2.531 10.897 1.00 96.06 83 VAL A N 1
ATOM 671 C CA . VAL A 1 83 ? 4.600 -3.902 11.191 1.00 96.06 83 VAL A CA 1
ATOM 672 C C . VAL A 1 83 ? 5.975 -4.187 10.586 1.00 96.06 83 VAL A C 1
ATOM 674 O O . VAL A 1 83 ? 6.745 -4.944 11.169 1.00 96.06 83 VAL A O 1
ATOM 677 N N . TRP A 1 84 ? 6.308 -3.585 9.443 1.00 92.94 84 TRP A N 1
ATOM 678 C CA . TRP A 1 84 ? 7.594 -3.795 8.776 1.00 92.94 84 TRP A CA 1
ATOM 679 C C . TRP A 1 84 ? 8.807 -3.406 9.638 1.00 92.94 84 TRP A C 1
ATOM 681 O O . TRP A 1 84 ? 9.831 -4.087 9.576 1.00 92.94 84 TRP A O 1
ATOM 691 N N . HIS A 1 85 ? 8.691 -2.351 10.450 1.00 87.50 85 HIS A N 1
ATOM 692 C CA . HIS A 1 85 ? 9.747 -1.914 11.373 1.00 87.50 85 HIS A CA 1
ATOM 693 C C . HIS A 1 85 ? 9.382 -2.062 12.860 1.00 87.50 85 HIS A C 1
ATOM 695 O O . HIS A 1 85 ? 10.230 -1.800 13.710 1.00 87.50 85 HIS A O 1
ATOM 701 N N . GLY A 1 86 ? 8.150 -2.470 13.182 1.00 92.38 86 GLY A N 1
ATOM 702 C CA . GLY A 1 86 ? 7.631 -2.466 14.553 1.00 92.38 86 GLY A CA 1
ATOM 703 C C . GLY A 1 86 ? 7.457 -1.056 15.129 1.00 92.38 86 GLY A C 1
ATOM 704 O O . GLY A 1 86 ? 7.519 -0.881 16.342 1.00 92.38 86 GLY A O 1
ATOM 705 N N . ASP A 1 87 ? 7.265 -0.046 14.273 1.00 94.25 87 ASP A N 1
ATOM 706 C CA . ASP A 1 87 ? 7.264 1.368 14.660 1.00 94.25 87 ASP A CA 1
ATOM 707 C C . ASP A 1 87 ? 5.889 2.025 14.408 1.00 94.25 87 ASP A C 1
ATOM 709 O O . ASP A 1 87 ? 5.453 2.147 13.258 1.00 94.25 87 ASP A O 1
ATOM 713 N N . PRO A 1 88 ? 5.176 2.473 15.459 1.00 94.19 88 PRO A N 1
ATOM 714 C CA . PRO A 1 88 ? 3.909 3.188 15.311 1.00 94.19 88 PRO A CA 1
ATOM 715 C C . PRO A 1 88 ? 4.004 4.501 14.521 1.00 94.19 88 PRO A C 1
ATOM 717 O O . PRO A 1 88 ? 3.018 4.892 13.898 1.00 94.19 88 PRO A O 1
ATOM 720 N N . THR A 1 89 ? 5.159 5.173 14.503 1.00 95.69 89 THR A N 1
ATOM 721 C CA . THR A 1 89 ? 5.345 6.431 13.749 1.00 95.69 89 THR A CA 1
ATOM 722 C C . THR A 1 89 ? 5.289 6.207 12.234 1.00 95.69 89 THR A C 1
ATOM 724 O O . THR A 1 89 ? 4.820 7.056 11.470 1.00 95.69 89 THR A O 1
ATOM 727 N N . ASP A 1 90 ? 5.688 5.014 11.791 1.00 96.00 90 ASP A N 1
ATOM 728 C CA . ASP A 1 90 ? 5.576 4.568 10.405 1.00 96.00 90 ASP A CA 1
ATOM 729 C C . ASP A 1 90 ? 4.093 4.374 10.014 1.00 96.00 90 ASP A C 1
ATOM 731 O O . ASP A 1 90 ? 3.678 4.771 8.920 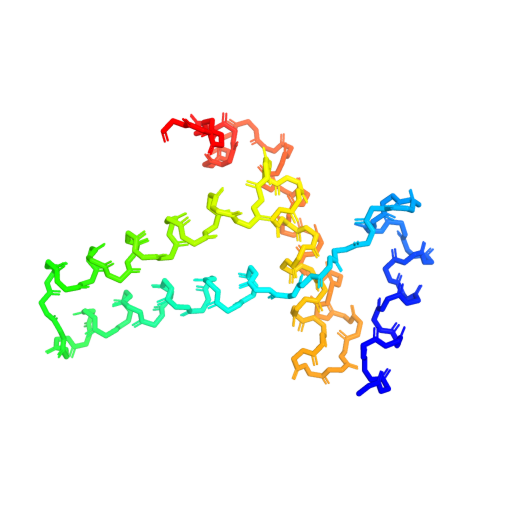1.00 96.00 90 ASP A O 1
ATOM 735 N N . SER A 1 91 ? 3.269 3.839 10.925 1.00 96.06 91 SER A N 1
ATOM 736 C CA . SER A 1 91 ? 1.808 3.756 10.752 1.00 96.06 91 SER A CA 1
ATOM 737 C C . SER A 1 91 ? 1.139 5.129 10.751 1.00 96.06 91 SER A C 1
ATOM 739 O O . SER A 1 91 ? 0.249 5.361 9.937 1.00 96.06 91 SER A O 1
ATOM 741 N N . GLU A 1 92 ? 1.566 6.045 11.621 1.00 97.19 92 GLU A N 1
ATOM 742 C CA . GLU A 1 92 ? 1.050 7.419 11.661 1.00 97.19 92 GLU A CA 1
ATOM 743 C C . GLU A 1 92 ? 1.292 8.130 10.325 1.00 97.19 92 GLU A C 1
ATOM 745 O O . GLU A 1 92 ? 0.359 8.639 9.705 1.00 97.19 92 GLU A O 1
ATOM 750 N N . THR A 1 93 ? 2.521 8.047 9.808 1.00 96.94 93 THR A N 1
ATOM 751 C CA . THR A 1 93 ? 2.873 8.596 8.491 1.00 96.94 93 THR A CA 1
ATOM 752 C C . THR A 1 93 ? 2.021 7.972 7.380 1.00 96.94 93 THR A C 1
ATOM 754 O O . THR A 1 93 ? 1.522 8.667 6.492 1.00 96.94 93 THR A O 1
ATOM 757 N N . ALA A 1 94 ? 1.823 6.649 7.409 1.00 97.06 94 ALA A N 1
ATOM 758 C CA . ALA A 1 94 ? 0.959 5.972 6.445 1.00 97.06 94 ALA A CA 1
ATOM 759 C C . ALA A 1 94 ? -0.505 6.415 6.556 1.00 97.06 94 ALA A C 1
ATOM 761 O O . ALA A 1 94 ? -1.178 6.548 5.532 1.00 97.06 94 ALA A O 1
ATOM 762 N N . TYR A 1 95 ? -0.993 6.667 7.769 1.00 97.69 95 TYR A N 1
ATOM 763 C CA . TYR A 1 95 ? -2.344 7.154 8.008 1.00 97.69 95 TYR A CA 1
ATOM 764 C C . TYR A 1 95 ? -2.543 8.550 7.419 1.00 97.69 95 TYR A C 1
ATOM 766 O O . TYR A 1 95 ? -3.515 8.765 6.697 1.00 97.69 95 TYR A O 1
ATOM 774 N N . GLU A 1 96 ? -1.601 9.469 7.633 1.00 97.62 96 GLU A N 1
ATOM 775 C CA . GLU A 1 96 ? -1.647 10.811 7.040 1.00 97.62 96 GLU A CA 1
ATOM 776 C C . GLU A 1 96 ? -1.695 10.763 5.506 1.00 97.62 96 GLU A C 1
ATOM 778 O O . GLU A 1 96 ? -2.471 11.491 4.878 1.00 97.62 96 GLU A O 1
ATOM 783 N N . ILE A 1 97 ? -0.916 9.864 4.894 1.00 97.12 97 ILE A N 1
ATOM 784 C CA . ILE A 1 97 ? -0.929 9.638 3.442 1.00 97.12 97 ILE A CA 1
ATOM 785 C C . ILE A 1 97 ? -2.295 9.117 2.985 1.00 97.12 97 ILE A C 1
ATOM 787 O O . ILE A 1 97 ? -2.861 9.639 2.024 1.00 97.12 97 ILE A O 1
ATOM 791 N N . VAL A 1 98 ? -2.837 8.100 3.658 1.00 97.19 98 VAL A N 1
ATOM 792 C CA . VAL A 1 98 ? -4.142 7.513 3.315 1.00 97.19 98 VAL A CA 1
ATOM 793 C C . VAL A 1 98 ? -5.259 8.548 3.453 1.00 97.19 98 VAL A C 1
ATOM 795 O O . VAL A 1 98 ? -6.083 8.680 2.551 1.00 97.19 98 VAL A O 1
ATOM 798 N N . GLU A 1 99 ? -5.257 9.344 4.519 1.00 97.12 99 GLU A N 1
ATOM 799 C CA . GLU A 1 99 ? -6.231 10.417 4.726 1.00 97.12 99 GLU A CA 1
ATOM 800 C C . GLU A 1 99 ? -6.143 11.492 3.642 1.00 97.12 99 GLU A C 1
ATOM 802 O O . GLU A 1 99 ? -7.172 11.943 3.129 1.00 97.12 99 GLU A O 1
ATOM 807 N N . LEU A 1 100 ? -4.930 11.886 3.246 1.00 96.94 100 LEU A N 1
ATOM 808 C 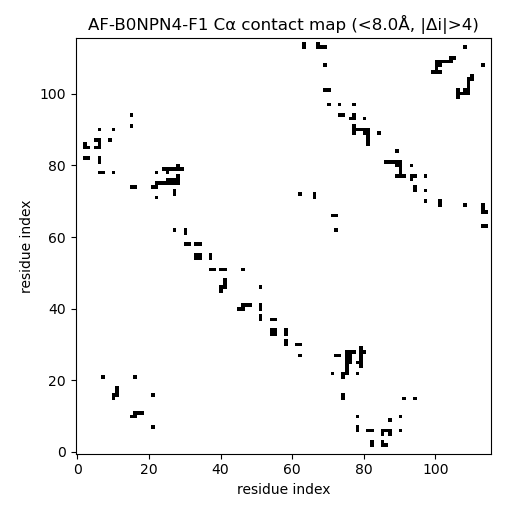CA . LEU A 1 100 ? -4.728 12.813 2.136 1.00 96.94 100 LEU A CA 1
ATOM 809 C C . LEU A 1 100 ? -5.312 12.246 0.836 1.00 96.94 100 LEU A C 1
ATOM 811 O O . LEU A 1 100 ? -6.042 12.952 0.135 1.00 96.94 100 LEU A O 1
ATOM 815 N N . LEU A 1 101 ? -5.023 10.979 0.530 1.00 96.50 101 LEU A N 1
ATOM 816 C CA . LEU A 1 101 ? -5.492 10.322 -0.689 1.00 96.50 101 LEU A CA 1
ATOM 817 C C . LEU A 1 101 ? -7.017 10.150 -0.708 1.00 96.50 101 LEU A C 1
ATOM 819 O O . LEU A 1 101 ? -7.623 10.282 -1.770 1.00 96.50 101 LEU A O 1
ATOM 823 N N . LEU A 1 102 ? -7.651 9.908 0.439 1.00 95.69 102 LEU A N 1
ATOM 824 C CA . LEU A 1 102 ? -9.105 9.754 0.546 1.00 95.69 102 LEU A CA 1
ATOM 825 C C . LEU A 1 102 ? -9.865 11.089 0.556 1.00 95.69 102 LEU A C 1
ATOM 827 O O . LEU A 1 102 ? -11.043 11.124 0.194 1.00 95.69 102 LEU A O 1
ATOM 831 N N . LYS A 1 103 ? -9.236 12.192 0.978 1.00 95.69 103 LYS A N 1
ATOM 832 C CA . LYS A 1 103 ? -9.922 13.487 1.150 1.00 95.69 103 LYS A CA 1
ATOM 833 C C . LYS A 1 103 ? -9.645 14.489 0.040 1.00 95.69 103 LYS A C 1
ATOM 835 O O . LYS A 1 103 ? -10.524 15.293 -0.270 1.00 95.69 103 LYS A O 1
ATOM 840 N N . ASN A 1 104 ? -8.452 14.479 -0.548 1.00 95.38 104 ASN A N 1
ATOM 841 C CA . ASN A 1 104 ? -8.102 15.444 -1.583 1.00 95.38 104 ASN A CA 1
ATOM 842 C C . ASN A 1 104 ? -8.843 15.125 -2.892 1.00 95.38 104 ASN A C 1
ATOM 844 O O . ASN A 1 104 ? -8.661 14.054 -3.460 1.00 95.38 104 ASN A O 1
ATOM 848 N N . GLY A 1 105 ? -9.645 16.066 -3.400 1.00 91.69 105 GLY A N 1
ATOM 849 C CA . GLY A 1 105 ? -10.394 15.902 -4.653 1.00 91.69 105 GLY A CA 1
ATOM 850 C C . GLY A 1 105 ? -9.519 15.693 -5.895 1.00 91.69 105 GLY A C 1
ATOM 851 O O . GLY A 1 105 ? -9.983 15.104 -6.867 1.00 91.69 105 GLY A O 1
ATOM 852 N N . GLU A 1 106 ? -8.256 16.118 -5.853 1.00 94.00 106 GLU A N 1
ATOM 853 C CA . GLU A 1 106 ? -7.271 15.890 -6.920 1.00 94.00 106 GLU A CA 1
ATOM 854 C C . GLU A 1 106 ? -6.508 14.564 -6.763 1.00 94.00 106 GLU A C 1
ATOM 856 O O . GLU A 1 106 ? -5.674 14.225 -7.599 1.00 94.00 106 GLU A O 1
ATOM 861 N N . SER A 1 107 ? -6.776 13.803 -5.700 1.00 94.44 107 SER A N 1
ATOM 862 C CA . SER A 1 107 ? -6.138 12.510 -5.470 1.00 94.44 107 SER A CA 1
ATOM 863 C C . SER A 1 107 ? -6.503 11.504 -6.567 1.00 94.44 107 SER A C 1
ATOM 865 O O . SER A 1 107 ? -7.686 11.379 -6.905 1.00 94.44 107 SER A O 1
ATOM 867 N N . PRO A 1 108 ? -5.549 10.678 -7.032 1.00 91.38 108 PRO A N 1
ATOM 868 C CA . PRO A 1 108 ? -5.849 9.544 -7.901 1.00 91.38 108 PRO A CA 1
ATOM 869 C C . PRO A 1 108 ? -6.915 8.600 -7.326 1.00 91.38 108 PRO A C 1
ATOM 871 O O . PRO A 1 108 ? -7.703 8.050 -8.089 1.00 91.38 108 PRO A O 1
ATOM 874 N N . TRP A 1 109 ? -7.001 8.456 -5.996 1.00 93.56 109 TRP A N 1
ATOM 875 C CA . TRP A 1 109 ? -8.022 7.627 -5.329 1.00 93.56 109 TRP A CA 1
ATOM 876 C C . TRP A 1 109 ? -9.426 8.245 -5.383 1.00 93.56 109 TRP A C 1
ATOM 878 O O . TRP A 1 109 ? -10.423 7.550 -5.205 1.00 93.56 109 TRP A O 1
ATOM 888 N N . LYS A 1 110 ? -9.523 9.558 -5.628 1.00 92.25 110 LYS A N 1
ATOM 889 C CA . LYS A 1 110 ? -10.793 10.261 -5.863 1.00 92.25 110 LYS A CA 1
ATOM 890 C C . LYS A 1 110 ? -11.149 10.355 -7.337 1.00 92.25 110 LYS A C 1
ATOM 892 O O . LYS A 1 110 ? -12.333 10.427 -7.655 1.00 92.25 110 LYS A O 1
ATOM 897 N N . GLN A 1 111 ? -10.145 10.350 -8.207 1.00 89.50 111 GLN A N 1
ATOM 898 C CA . GLN A 1 111 ? -10.320 10.367 -9.657 1.00 89.50 111 GLN A CA 1
ATOM 899 C C . GLN A 1 111 ? -10.612 8.976 -10.232 1.00 89.50 111 GLN A C 1
ATOM 901 O O . GLN A 1 111 ? -11.296 8.884 -11.244 1.00 89.50 111 GLN A O 1
ATOM 906 N N . SER A 1 112 ? -10.133 7.915 -9.577 1.00 84.62 112 SER A N 1
ATOM 907 C CA . SER A 1 112 ? -10.313 6.526 -10.010 1.00 84.62 112 SER A CA 1
ATOM 908 C C . SER A 1 112 ? -11.264 5.809 -9.058 1.00 84.62 112 SER A C 1
ATOM 910 O O . SER A 1 112 ? -11.004 5.731 -7.851 1.00 84.62 112 SER A O 1
ATOM 912 N N . MET A 1 113 ? -12.367 5.271 -9.578 1.00 82.25 113 MET A N 1
ATOM 913 C CA . MET A 1 113 ? -13.228 4.402 -8.779 1.00 82.25 113 MET A CA 1
ATOM 914 C C . MET A 1 113 ? -12.520 3.068 -8.520 1.00 82.25 113 MET A C 1
ATOM 916 O O . MET A 1 113 ? -11.850 2.539 -9.395 1.00 82.25 113 MET A O 1
ATOM 920 N N . TRP A 1 114 ? -12.682 2.503 -7.318 1.00 87.75 114 TRP A N 1
ATOM 921 C CA . TRP A 1 114 ? -11.999 1.260 -6.91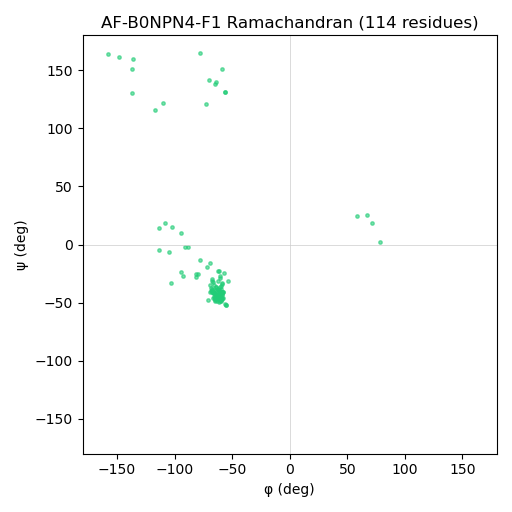4 1.00 87.75 114 TRP A CA 1
ATOM 922 C C . TRP A 1 114 ? -12.264 0.062 -7.848 1.00 87.75 114 TRP A C 1
ATOM 924 O O . TRP A 1 114 ? -11.470 -0.863 -7.879 1.00 87.75 114 TRP A O 1
ATOM 934 N N . LYS A 1 115 ? -13.385 0.042 -8.581 1.00 73.31 115 LYS A N 1
ATOM 935 C CA . LYS A 1 115 ? -13.815 -1.095 -9.416 1.00 73.31 115 LYS A CA 1
ATOM 936 C C . LYS A 1 115 ? -13.808 -0.813 -10.925 1.00 73.31 115 LYS A C 1
ATOM 938 O O . LYS A 1 115 ? -14.465 -1.558 -11.651 1.00 73.31 115 LYS A O 1
ATOM 943 N N . GLU A 1 116 ? -13.164 0.260 -11.379 1.00 52.09 116 GLU A N 1
ATOM 944 C CA . GLU A 1 116 ? -13.061 0.576 -12.816 1.00 52.09 116 GLU A CA 1
ATOM 945 C C . GLU A 1 116 ? -11.744 0.113 -13.433 1.00 52.09 116 GLU A C 1
ATOM 947 O O . GLU A 1 116 ? -10.685 0.339 -12.807 1.00 52.09 116 GLU A O 1
#

Solvent-accessible surface area (backbone atoms only — not comparable to full-atom values): 6286 Å² total; per-residue (Å²): 110,68,38,54,51,54,40,53,52,50,32,52,76,71,59,73,39,62,91,93,58,72,57,93,52,40,59,44,35,55,36,56,49,49,41,53,49,31,52,48,36,33,77,66,69,75,43,52,69,69,57,29,51,50,48,42,47,55,37,50,53,52,47,59,75,75,35,91,41,66,67,56,39,38,42,8,26,17,52,24,45,9,43,73,75,57,35,62,68,48,20,51,55,39,42,56,51,40,51,47,36,76,65,37,79,85,22,68,67,60,72,43,63,81,88,114

pLDDT: mean 94.65, std 6.07, range [52.09, 98.62]

Organism: NCBI:txid449673

Secondary structure (DSSP, 8-state):
-HHHHHHHHHHHHTTSS-TT---S--HHHHHHHHHHHHHHHHHTTSS-HHHHHHHHHHHHHHHHHH-SSHHHHHHHHHHHHHHHHT-HHHHHHHHHHHHHHHH-TTSHHHHS-TT-